Protein AF-A0A952PDE5-F1 (afdb_monomer_lite)

Sequence (184 aa):
MASTTRISMKVLARYGWRLFLVLVASIAAVWLVSELGLRMQGETAVRAPQEVELLIPEGTAAQVAAGESPPTIPFELSFVEGDTLVVVNQDTQSHTLGPLYVPAKGSASMRLDTADHFALACSFNASKFLGLNVRQATTLRTRLLGISFAAPPTAMLLFVYSLIVFPVKQPKNSAPNGLTETGG

Structure (mmCIF, N/CA/C/O backbone):
data_AF-A0A952PDE5-F1
#
_entry.id   AF-A0A952PDE5-F1
#
loop_
_atom_site.group_PDB
_atom_site.id
_atom_site.type_symbol
_atom_site.label_atom_id
_atom_site.label_alt_id
_atom_site.label_comp_id
_atom_site.label_asym_id
_atom_site.label_entity_id
_atom_site.label_seq_id
_atom_site.pdbx_PDB_ins_code
_atom_site.Cartn_x
_atom_site.Cartn_y
_atom_site.Cartn_z
_atom_site.occupancy
_atom_site.B_iso_or_equiv
_atom_site.auth_seq_id
_atom_site.auth_comp_id
_atom_site.auth_asym_id
_atom_site.auth_atom_id
_atom_site.pdbx_PDB_model_num
ATOM 1 N N . MET A 1 1 ? 10.219 25.243 -56.438 1.00 40.25 1 MET A N 1
ATOM 2 C CA . MET A 1 1 ? 11.426 24.517 -55.983 1.00 40.25 1 MET A CA 1
ATOM 3 C C . MET A 1 1 ? 11.044 23.620 -54.813 1.00 40.25 1 MET A C 1
ATOM 5 O O . MET A 1 1 ? 11.030 24.080 -53.683 1.00 40.25 1 MET A O 1
ATOM 9 N N . ALA A 1 2 ? 10.664 22.369 -55.076 1.00 42.94 2 ALA A N 1
ATOM 10 C CA . ALA A 1 2 ? 10.407 21.369 -54.040 1.00 42.94 2 ALA A CA 1
ATOM 11 C C . ALA A 1 2 ? 11.411 20.231 -54.251 1.00 42.94 2 ALA A C 1
ATOM 13 O O . ALA A 1 2 ? 11.166 19.305 -55.017 1.00 42.94 2 ALA A O 1
ATOM 14 N N . SER A 1 3 ? 12.594 20.366 -53.648 1.00 45.22 3 SER A N 1
ATOM 15 C CA . SER A 1 3 ? 13.600 19.304 -53.637 1.00 45.22 3 SER A CA 1
ATOM 16 C C . SER A 1 3 ? 13.155 18.254 -52.625 1.00 45.22 3 SER A C 1
ATOM 18 O O . SER A 1 3 ? 13.355 18.401 -51.421 1.00 45.22 3 SER A O 1
ATOM 20 N N . THR A 1 4 ? 12.454 17.226 -53.097 1.00 51.78 4 THR A N 1
ATOM 21 C CA . THR A 1 4 ? 12.084 16.077 -52.272 1.00 51.78 4 THR A CA 1
ATOM 22 C C . THR A 1 4 ? 13.336 15.227 -52.077 1.00 51.78 4 THR A C 1
ATOM 24 O O . THR A 1 4 ? 13.701 14.419 -52.931 1.00 51.78 4 THR A O 1
ATOM 27 N N . THR A 1 5 ? 14.040 15.442 -50.967 1.00 56.88 5 THR A N 1
ATOM 28 C CA . THR A 1 5 ? 15.202 14.649 -50.557 1.00 56.88 5 THR A CA 1
ATOM 29 C C . THR A 1 5 ? 14.793 13.177 -50.453 1.00 56.88 5 THR A C 1
ATOM 31 O O . THR A 1 5 ? 14.186 12.765 -49.465 1.00 56.88 5 THR A O 1
ATOM 34 N N . ARG A 1 6 ? 15.092 12.357 -51.472 1.00 59.41 6 ARG A N 1
ATOM 35 C CA . ARG A 1 6 ? 14.913 10.899 -51.397 1.00 59.41 6 ARG A CA 1
ATOM 36 C C . ARG A 1 6 ? 15.951 10.339 -50.432 1.00 59.41 6 ARG A C 1
ATOM 38 O O . ARG A 1 6 ? 17.058 9.979 -50.825 1.00 59.41 6 ARG A O 1
ATOM 45 N N . ILE A 1 7 ? 15.602 10.287 -49.152 1.00 64.44 7 ILE A N 1
ATOM 46 C CA . ILE A 1 7 ? 16.387 9.569 -48.151 1.00 64.44 7 ILE A CA 1
ATOM 47 C C . ILE A 1 7 ? 16.441 8.107 -48.601 1.00 64.44 7 ILE A C 1
ATOM 49 O O . ILE A 1 7 ? 15.409 7.464 -48.792 1.00 64.44 7 ILE A O 1
ATOM 53 N N . SER A 1 8 ? 17.650 7.585 -48.817 1.00 70.25 8 SER A N 1
ATOM 54 C CA . SER A 1 8 ? 17.840 6.188 -49.206 1.00 70.25 8 SER A CA 1
ATOM 55 C C . SER A 1 8 ? 17.173 5.273 -48.177 1.00 70.25 8 SER A C 1
ATOM 57 O O . SER A 1 8 ? 17.400 5.415 -46.975 1.00 70.25 8 SER A O 1
ATOM 59 N N . MET A 1 9 ? 16.388 4.299 -48.636 1.00 72.56 9 MET A N 1
ATOM 60 C CA . MET A 1 9 ? 15.663 3.354 -47.775 1.00 72.56 9 MET A CA 1
ATOM 61 C C . MET A 1 9 ? 16.604 2.614 -46.800 1.00 72.56 9 MET A C 1
ATOM 63 O O . MET A 1 9 ? 16.234 2.310 -45.671 1.00 72.56 9 MET A O 1
ATOM 67 N N . LYS A 1 10 ? 17.877 2.432 -47.191 1.00 74.12 10 LYS A N 1
ATOM 68 C CA . LYS A 1 10 ? 18.958 1.887 -46.347 1.00 74.12 10 LYS A CA 1
ATOM 69 C C . LYS A 1 10 ? 19.374 2.824 -45.209 1.00 74.12 10 LYS A C 1
ATOM 71 O O . LYS A 1 10 ? 19.754 2.360 -44.140 1.00 74.12 10 LYS A O 1
ATOM 76 N N . VAL A 1 11 ? 19.332 4.135 -45.435 1.00 75.75 11 VAL A N 1
ATOM 77 C CA . VAL A 1 11 ? 19.610 5.149 -44.409 1.00 75.75 11 VAL A CA 1
ATOM 78 C C . VAL A 1 11 ? 18.450 5.196 -43.419 1.00 75.75 11 VAL A C 1
ATOM 80 O O . VAL A 1 11 ? 18.694 5.109 -42.219 1.00 75.75 11 VAL A O 1
ATOM 83 N N . LEU A 1 12 ? 17.203 5.212 -43.903 1.00 80.44 12 LEU A N 1
ATOM 84 C CA . LEU A 1 12 ? 16.012 5.160 -43.047 1.00 80.44 12 LEU A CA 1
ATOM 85 C C . LEU A 1 12 ? 15.992 3.894 -42.170 1.00 80.44 12 LEU A C 1
ATOM 87 O O . LEU A 1 12 ? 15.757 3.985 -40.968 1.00 80.44 12 LEU A O 1
ATOM 91 N N . ALA A 1 13 ? 16.350 2.736 -42.736 1.00 81.69 13 ALA A N 1
ATOM 92 C CA . ALA A 1 13 ? 16.474 1.483 -41.991 1.00 81.69 13 ALA A CA 1
ATOM 93 C C . ALA A 1 13 ? 17.542 1.544 -40.880 1.00 81.69 13 ALA A C 1
ATOM 95 O O . ALA A 1 13 ? 17.321 1.018 -39.792 1.00 81.69 13 ALA A O 1
ATOM 96 N N . ARG A 1 14 ? 18.676 2.229 -41.103 1.00 83.56 14 ARG A N 1
ATOM 97 C CA . ARG A 1 14 ? 19.713 2.428 -40.068 1.00 83.56 14 ARG A CA 1
ATOM 98 C C . ARG A 1 14 ? 19.229 3.314 -38.921 1.00 83.56 14 ARG A C 1
ATOM 100 O O . ARG A 1 14 ? 19.539 3.023 -37.768 1.00 83.56 14 ARG A O 1
ATOM 107 N N . TYR A 1 15 ? 18.473 4.372 -39.220 1.00 85.12 15 TYR A N 1
ATOM 108 C CA . TYR A 1 15 ? 17.857 5.212 -38.188 1.00 85.12 15 TYR A CA 1
ATOM 109 C C . TYR A 1 15 ? 16.793 4.444 -37.397 1.00 85.12 15 TYR A C 1
ATOM 111 O O . TYR A 1 15 ? 16.819 4.486 -36.171 1.00 85.12 15 TYR A O 1
ATOM 119 N N . GLY A 1 16 ? 15.919 3.697 -38.078 1.00 85.75 16 GLY A N 1
ATOM 120 C CA . GLY A 1 16 ? 14.888 2.876 -37.437 1.00 85.75 16 GLY A CA 1
ATOM 121 C C . GLY A 1 16 ? 15.474 1.786 -36.537 1.00 85.75 16 GLY A C 1
ATOM 122 O O . GLY A 1 16 ? 15.069 1.658 -35.385 1.00 85.75 16 GLY A O 1
ATOM 123 N N . TRP A 1 17 ? 16.493 1.065 -37.015 1.00 87.94 17 TRP A N 1
ATOM 124 C CA . TRP A 1 17 ? 17.193 0.051 -36.220 1.00 87.94 17 TRP A CA 1
ATOM 125 C C . TRP A 1 17 ? 17.830 0.642 -34.961 1.00 87.94 17 TRP A C 1
ATOM 127 O O . TRP A 1 17 ? 17.731 0.084 -33.872 1.00 87.94 17 TRP A O 1
ATOM 137 N N . ARG A 1 18 ? 18.454 1.814 -35.088 1.00 85.31 18 ARG A N 1
ATOM 138 C CA . ARG A 1 18 ? 19.068 2.500 -33.953 1.00 85.31 18 ARG A CA 1
ATOM 139 C C . ARG A 1 18 ? 18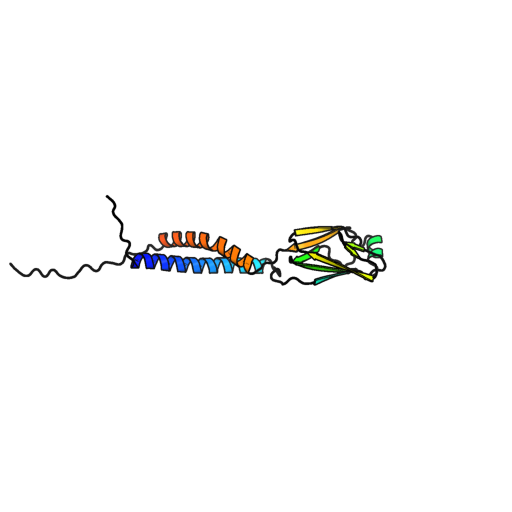.037 3.003 -32.949 1.00 85.31 18 ARG A C 1
ATOM 141 O O . ARG A 1 18 ? 18.255 2.856 -31.752 1.00 85.31 18 ARG A O 1
ATOM 148 N N . LEU A 1 19 ? 16.933 3.579 -33.424 1.00 88.00 19 LEU A N 1
ATOM 149 C CA . LEU A 1 19 ? 15.830 4.007 -32.566 1.00 88.00 19 LEU A CA 1
ATOM 150 C C . LEU A 1 19 ? 15.266 2.820 -31.782 1.00 88.00 19 LEU A C 1
ATOM 152 O O . LEU A 1 19 ? 15.063 2.931 -30.578 1.00 88.00 19 LEU A O 1
ATOM 156 N N . PHE A 1 20 ? 15.088 1.676 -32.443 1.00 89.25 20 PHE A N 1
ATOM 157 C CA . PHE A 1 20 ? 14.641 0.447 -31.799 1.00 89.25 20 PHE A CA 1
ATOM 158 C C . PHE A 1 20 ? 15.611 -0.018 -30.703 1.00 89.25 20 PHE A C 1
ATOM 160 O O . PHE A 1 20 ? 15.181 -0.267 -29.581 1.00 89.25 20 PHE A O 1
ATOM 167 N N . LEU A 1 21 ? 16.919 -0.066 -30.983 1.00 90.12 21 LEU A N 1
ATOM 168 C CA . LEU A 1 21 ? 17.921 -0.433 -29.974 1.00 90.12 21 LEU A CA 1
ATOM 169 C C . LEU A 1 21 ? 17.908 0.513 -28.768 1.00 90.12 21 LEU A C 1
ATOM 171 O O . LEU A 1 21 ? 17.985 0.057 -27.630 1.00 90.12 21 LEU A O 1
ATOM 175 N N . VAL A 1 22 ? 17.787 1.821 -29.007 1.00 89.94 22 VAL A N 1
ATOM 176 C CA . VAL A 1 22 ? 17.717 2.824 -27.936 1.00 89.94 22 VAL A CA 1
ATOM 177 C C . VAL A 1 22 ? 16.436 2.676 -27.115 1.00 89.94 22 VAL A C 1
ATOM 179 O O . VAL A 1 22 ? 16.493 2.785 -25.895 1.00 89.94 22 VAL A O 1
ATOM 182 N N . LEU A 1 23 ? 15.303 2.388 -27.756 1.00 89.44 23 LEU A N 1
ATOM 183 C CA . LEU A 1 23 ? 14.032 2.144 -27.077 1.00 89.44 23 LEU A CA 1
ATOM 184 C C . LEU A 1 23 ? 14.087 0.885 -26.201 1.00 89.44 23 LEU A C 1
ATOM 186 O O . LEU A 1 23 ? 13.634 0.901 -25.062 1.00 89.44 23 LEU A O 1
ATOM 190 N N . VAL A 1 24 ? 14.671 -0.207 -26.696 1.00 91.00 24 VAL A N 1
ATOM 191 C CA . VAL A 1 24 ? 14.843 -1.430 -25.897 1.00 91.00 24 VAL A CA 1
ATOM 192 C C . VAL A 1 24 ? 15.779 -1.170 -24.714 1.00 91.00 24 VAL A C 1
ATOM 194 O O . VAL A 1 24 ? 15.474 -1.564 -23.588 1.00 91.00 24 VAL A O 1
ATOM 197 N N . ALA A 1 25 ? 16.886 -0.458 -24.942 1.00 90.94 25 ALA A N 1
ATOM 198 C CA . ALA A 1 25 ? 17.818 -0.088 -23.884 1.00 90.94 25 ALA A CA 1
ATOM 199 C C . ALA A 1 25 ? 17.173 0.829 -22.831 1.00 90.94 25 ALA A C 1
ATOM 201 O O . ALA A 1 25 ? 17.419 0.649 -21.640 1.00 90.94 25 ALA A O 1
ATOM 202 N N . SER A 1 26 ? 16.321 1.779 -23.238 1.00 88.00 26 SER A N 1
ATOM 203 C CA . SER A 1 26 ? 15.622 2.662 -22.301 1.00 88.00 26 SER A CA 1
ATOM 204 C C . SER A 1 26 ? 14.578 1.911 -21.480 1.00 88.00 26 SER A C 1
ATOM 206 O O . SER A 1 26 ? 14.516 2.118 -20.273 1.00 88.00 26 SER A O 1
ATOM 208 N N . ILE A 1 27 ? 13.810 0.998 -22.085 1.00 89.56 27 ILE A N 1
ATOM 209 C CA . ILE A 1 27 ? 12.867 0.135 -21.358 1.00 89.56 27 ILE A CA 1
ATOM 210 C C . ILE A 1 27 ? 13.616 -0.694 -20.311 1.00 89.56 27 ILE A C 1
ATOM 212 O O . ILE A 1 27 ? 13.207 -0.724 -19.152 1.00 89.56 27 ILE A O 1
ATOM 216 N N . ALA A 1 28 ? 14.733 -1.321 -20.693 1.00 90.69 28 ALA A N 1
ATOM 217 C CA . ALA A 1 28 ? 15.550 -2.110 -19.775 1.00 90.69 28 ALA A CA 1
ATOM 218 C C . ALA A 1 28 ? 16.116 -1.257 -18.627 1.00 90.69 28 ALA A C 1
ATOM 220 O O . ALA A 1 28 ? 16.066 -1.674 -17.472 1.00 90.69 28 ALA A O 1
ATOM 221 N N . ALA A 1 29 ? 16.603 -0.049 -18.925 1.00 88.81 29 ALA A N 1
ATOM 222 C CA . ALA A 1 29 ? 17.116 0.874 -17.917 1.00 88.81 29 ALA A CA 1
ATOM 223 C C . ALA A 1 29 ? 16.020 1.338 -16.944 1.00 88.81 29 ALA A C 1
ATOM 225 O O . ALA A 1 29 ? 16.223 1.296 -15.734 1.00 88.81 29 ALA A O 1
ATOM 226 N N . VAL A 1 30 ? 14.848 1.731 -17.453 1.00 87.88 30 VAL A N 1
ATOM 227 C CA . VAL A 1 30 ? 13.699 2.142 -16.629 1.00 87.88 30 VAL A CA 1
ATOM 228 C C . VAL A 1 30 ? 13.230 0.990 -15.742 1.00 87.88 30 VAL A C 1
ATOM 230 O O . VAL A 1 30 ? 13.001 1.190 -14.551 1.00 87.88 30 VAL A O 1
ATOM 233 N N . TRP A 1 31 ? 13.132 -0.221 -16.293 1.00 88.06 31 TRP A N 1
ATOM 234 C CA . TRP A 1 31 ? 12.770 -1.410 -15.526 1.00 88.06 31 TRP A CA 1
ATOM 235 C C . TRP A 1 31 ? 13.782 -1.695 -14.410 1.00 88.06 31 TRP A C 1
ATOM 237 O O . TRP A 1 31 ? 13.387 -1.902 -13.265 1.00 88.06 31 TRP A O 1
ATOM 247 N N . LEU A 1 32 ? 15.081 -1.626 -14.713 1.00 89.81 32 LEU A N 1
ATOM 248 C CA . LEU A 1 32 ? 16.147 -1.868 -13.743 1.00 89.81 32 LEU A CA 1
ATOM 249 C C . LEU A 1 32 ? 16.151 -0.832 -12.610 1.00 89.81 32 LEU A C 1
ATOM 251 O O . LEU A 1 32 ? 16.273 -1.203 -11.446 1.00 89.81 32 LEU A O 1
ATOM 255 N N . VAL A 1 33 ? 15.977 0.453 -12.931 1.00 86.75 33 VAL A N 1
ATOM 256 C CA . VAL A 1 33 ? 15.876 1.524 -11.926 1.00 86.75 33 VAL A CA 1
ATOM 257 C C . VAL A 1 33 ? 14.625 1.348 -11.063 1.00 86.75 33 VAL A C 1
ATOM 259 O O . VAL A 1 33 ? 14.700 1.500 -9.847 1.00 86.75 33 VAL A O 1
ATOM 262 N N . SER A 1 34 ? 13.491 0.987 -11.668 1.00 82.62 34 SER A N 1
ATOM 263 C CA . SER A 1 34 ? 12.243 0.749 -10.938 1.00 82.62 34 SER A CA 1
ATOM 264 C C . SER A 1 34 ? 12.358 -0.438 -9.978 1.00 82.62 34 SER A C 1
ATOM 266 O O . SER A 1 34 ? 11.951 -0.327 -8.824 1.00 82.62 34 SER A O 1
ATOM 268 N N . GLU A 1 35 ? 12.947 -1.548 -10.422 1.00 83.38 35 GLU A N 1
ATOM 269 C CA . GLU A 1 35 ? 13.159 -2.738 -9.593 1.00 83.38 35 GLU A CA 1
ATOM 270 C C . GLU A 1 35 ? 14.166 -2.467 -8.464 1.00 83.38 35 GLU A C 1
ATOM 272 O O . GLU A 1 35 ? 13.981 -2.923 -7.336 1.00 83.38 35 GLU A O 1
ATOM 277 N N . LEU A 1 36 ? 15.207 -1.671 -8.733 1.00 85.44 36 LEU A N 1
ATOM 278 C CA . LEU A 1 36 ? 16.152 -1.238 -7.707 1.00 85.44 36 LEU A CA 1
ATOM 279 C C . LEU A 1 36 ? 15.475 -0.351 -6.655 1.00 85.44 36 LEU A C 1
ATOM 281 O O . LEU A 1 36 ? 15.696 -0.558 -5.465 1.00 85.44 36 LEU A O 1
ATOM 285 N N . GLY A 1 37 ? 14.625 0.590 -7.077 1.00 80.44 37 GLY A N 1
ATOM 286 C CA . GLY A 1 37 ? 13.842 1.433 -6.170 1.00 80.44 37 GLY A CA 1
ATOM 287 C C . GLY A 1 37 ? 12.970 0.608 -5.222 1.00 80.44 37 GLY A C 1
ATOM 288 O O . GLY A 1 37 ? 13.077 0.761 -4.008 1.00 80.44 37 GLY A O 1
ATOM 289 N N . LEU A 1 38 ? 12.215 -0.350 -5.769 1.00 76.19 38 LEU A N 1
ATOM 290 C CA . LEU A 1 38 ? 11.355 -1.258 -4.999 1.00 76.19 38 LEU A CA 1
ATOM 291 C C . LEU A 1 38 ? 12.139 -2.088 -3.973 1.00 76.19 38 LEU A C 1
ATOM 293 O O . LEU A 1 38 ? 11.712 -2.245 -2.829 1.00 76.19 38 LEU A O 1
ATOM 297 N N . ARG A 1 39 ? 13.314 -2.601 -4.360 1.00 78.81 39 ARG A N 1
ATOM 298 C CA . ARG A 1 39 ? 14.188 -3.352 -3.445 1.00 78.81 39 ARG A CA 1
ATOM 299 C C . ARG A 1 39 ? 14.739 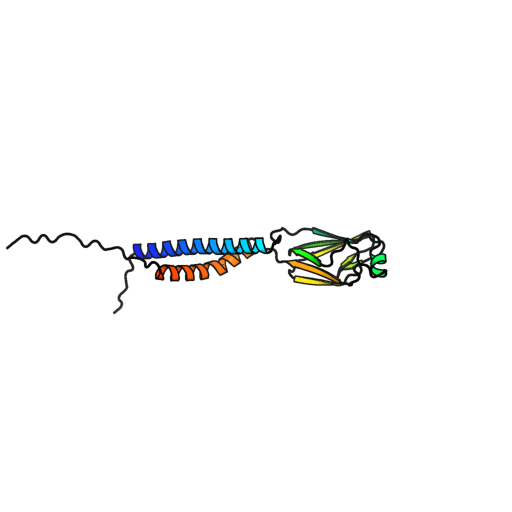-2.475 -2.326 1.00 78.81 39 ARG A C 1
ATOM 301 O O . ARG A 1 39 ? 14.803 -2.927 -1.188 1.00 78.81 39 ARG A O 1
ATOM 308 N N . MET A 1 40 ? 15.113 -1.234 -2.634 1.00 79.06 40 MET A N 1
ATOM 309 C CA . MET A 1 40 ? 15.625 -0.278 -1.647 1.00 79.06 40 MET A CA 1
ATOM 310 C C . MET A 1 40 ? 14.540 0.193 -0.674 1.00 79.06 40 MET A C 1
ATOM 312 O O . MET A 1 40 ? 14.836 0.433 0.492 1.00 79.06 40 MET A O 1
ATOM 316 N N . GLN A 1 41 ? 13.288 0.286 -1.124 1.00 68.50 41 GLN A N 1
ATOM 317 C CA . GLN A 1 41 ? 12.141 0.628 -0.278 1.00 68.50 41 GLN A CA 1
ATOM 318 C C . GLN A 1 41 ? 11.673 -0.542 0.605 1.00 68.50 41 GLN A C 1
ATOM 320 O O . GLN A 1 41 ? 10.777 -0.364 1.430 1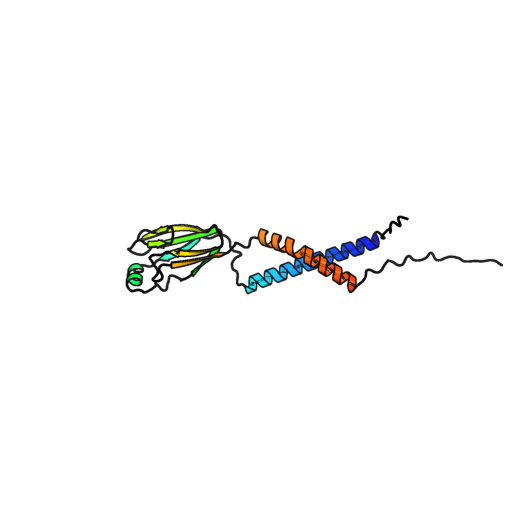.00 68.50 41 GLN A O 1
ATOM 325 N N . GLY A 1 42 ? 12.286 -1.728 0.469 1.00 60.28 42 GLY A N 1
ATOM 326 C CA . GLY A 1 42 ? 11.931 -2.920 1.244 1.00 60.28 42 GLY A CA 1
ATOM 327 C C . GLY A 1 42 ? 10.485 -3.363 1.015 1.00 60.28 42 GLY A C 1
ATOM 328 O O . GLY A 1 42 ? 9.895 -4.026 1.866 1.00 60.28 42 GLY A O 1
ATOM 329 N N . GLU A 1 43 ? 9.885 -2.949 -0.102 1.00 57.69 43 GLU A N 1
ATOM 330 C CA . GLU A 1 43 ? 8.446 -3.010 -0.288 1.00 57.69 43 GLU A CA 1
ATOM 331 C C . GLU A 1 43 ? 7.978 -4.419 -0.639 1.00 57.69 43 GLU A C 1
ATOM 333 O O . GLU A 1 43 ? 8.025 -4.879 -1.778 1.00 57.69 43 GLU A O 1
ATOM 338 N N . THR A 1 44 ? 7.394 -5.066 0.365 1.00 53.66 44 THR A N 1
ATOM 339 C CA . THR A 1 44 ? 6.493 -6.220 0.262 1.00 53.66 44 THR A CA 1
ATOM 340 C C . THR A 1 44 ? 5.135 -5.857 -0.370 1.00 53.66 44 THR A C 1
ATOM 342 O O . THR A 1 44 ? 4.168 -6.595 -0.217 1.00 53.66 44 THR A O 1
ATOM 345 N N . ALA A 1 45 ? 5.041 -4.751 -1.123 1.00 56.25 45 ALA A N 1
ATOM 346 C CA . ALA A 1 45 ? 3.829 -4.280 -1.808 1.00 56.25 45 ALA A CA 1
ATOM 347 C C . ALA A 1 45 ? 3.462 -5.109 -3.059 1.00 56.25 45 ALA A C 1
ATOM 349 O O . ALA A 1 45 ? 2.516 -4.781 -3.780 1.00 56.25 45 ALA A O 1
ATOM 350 N N . VAL A 1 46 ? 4.219 -6.177 -3.335 1.00 59.84 46 VAL A N 1
ATOM 351 C CA . VAL A 1 46 ? 3.927 -7.196 -4.355 1.00 59.84 46 VAL A CA 1
ATOM 352 C C . VAL A 1 46 ? 3.304 -8.406 -3.668 1.00 59.84 46 VAL A C 1
ATOM 354 O O . VAL A 1 46 ? 3.845 -9.509 -3.667 1.00 59.84 46 VAL A O 1
ATOM 357 N N . ARG A 1 47 ? 2.179 -8.184 -3.003 1.00 70.81 47 ARG A N 1
ATOM 358 C CA . ARG A 1 47 ? 1.458 -9.226 -2.279 1.00 70.81 47 ARG A CA 1
ATOM 359 C C . ARG A 1 47 ? -0.009 -9.139 -2.656 1.00 70.81 47 ARG A C 1
ATOM 361 O O . ARG A 1 47 ? -0.547 -8.049 -2.829 1.00 70.81 47 ARG A O 1
ATOM 368 N N . ALA A 1 48 ? -0.627 -10.302 -2.828 1.00 71.62 48 ALA A N 1
ATOM 369 C CA . ALA A 1 48 ? -2.066 -10.379 -3.005 1.00 71.62 48 ALA A CA 1
ATOM 370 C C . ALA A 1 48 ? -2.770 -9.941 -1.707 1.00 71.62 48 ALA A C 1
ATOM 372 O O . ALA A 1 48 ? -2.215 -10.177 -0.627 1.00 71.62 48 ALA A O 1
ATOM 373 N N . PRO A 1 49 ? -3.972 -9.349 -1.809 1.00 80.50 49 PRO A N 1
ATOM 374 C CA . PRO A 1 49 ? -4.799 -9.054 -0.650 1.00 80.50 49 PRO A CA 1
ATOM 375 C C . PRO A 1 49 ? -4.929 -10.264 0.275 1.00 80.50 49 PRO A C 1
ATOM 377 O O . PRO A 1 49 ? -5.191 -11.373 -0.196 1.00 80.50 49 PRO A O 1
ATOM 380 N N . GLN A 1 50 ? -4.738 -10.062 1.573 1.00 87.19 50 GLN A N 1
ATOM 381 C CA . GLN A 1 50 ? -4.912 -11.105 2.580 1.00 87.19 50 GLN A CA 1
ATOM 382 C C . GLN A 1 50 ? -5.636 -10.588 3.818 1.00 87.19 50 GLN A C 1
ATOM 384 O O . GLN A 1 50 ? -5.822 -9.386 4.021 1.00 87.19 50 GLN A O 1
ATOM 389 N N . GLU A 1 51 ? -6.036 -11.535 4.654 1.00 90.81 51 GLU A N 1
ATOM 390 C CA . GLU A 1 51 ? -6.612 -11.253 5.957 1.00 90.81 51 GLU A CA 1
ATOM 391 C C . GLU A 1 51 ? -5.480 -11.057 6.966 1.00 90.81 51 GLU A C 1
ATOM 393 O O . GLU A 1 51 ? -4.580 -11.890 7.086 1.00 90.81 51 GLU A O 1
ATOM 398 N N . VAL A 1 52 ? -5.496 -9.919 7.654 1.00 90.19 52 VAL A N 1
ATOM 399 C CA . VAL A 1 52 ? -4.525 -9.577 8.692 1.00 90.19 52 VAL A CA 1
ATOM 400 C C . VAL A 1 52 ? -5.270 -9.507 10.013 1.00 90.19 52 VAL A C 1
ATOM 402 O O . VAL A 1 52 ? -6.168 -8.679 10.190 1.00 90.19 52 VAL A O 1
ATOM 405 N N . GLU A 1 53 ? -4.892 -10.382 10.938 1.00 91.94 53 GLU A N 1
ATOM 406 C CA . GLU A 1 53 ? -5.529 -10.484 12.245 1.00 91.94 53 GLU A CA 1
ATOM 407 C C . GLU A 1 53 ? -4.861 -9.558 13.271 1.00 91.94 53 GLU A C 1
ATOM 409 O O . GLU A 1 53 ? -3.646 -9.590 13.473 1.00 91.94 53 GLU A O 1
ATOM 414 N N . LEU A 1 54 ? -5.674 -8.748 13.951 1.00 91.88 54 LEU A N 1
ATOM 415 C CA . LEU A 1 54 ? -5.294 -7.957 15.114 1.00 91.88 54 LEU A CA 1
ATOM 416 C C . LEU A 1 54 ? -5.911 -8.582 16.364 1.00 91.88 54 LEU A C 1
ATOM 418 O O . LEU A 1 54 ? -7.126 -8.529 16.566 1.00 91.88 54 LEU A O 1
ATOM 422 N N . LEU A 1 55 ? -5.059 -9.136 17.220 1.00 92.75 55 LEU A N 1
ATOM 423 C CA . LEU A 1 55 ? -5.470 -9.746 18.476 1.00 92.75 55 LEU A CA 1
ATOM 424 C C . LEU A 1 55 ? -5.474 -8.712 19.608 1.00 92.75 55 LEU A C 1
ATOM 426 O O . LEU A 1 55 ? -4.435 -8.131 19.921 1.00 92.75 55 LEU A O 1
ATOM 430 N N . ILE A 1 56 ? -6.620 -8.528 20.262 1.00 92.25 56 ILE A N 1
ATOM 431 C CA . ILE A 1 56 ? -6.724 -7.787 21.524 1.00 92.25 56 ILE A CA 1
ATOM 432 C C . ILE A 1 56 ? -6.674 -8.818 22.660 1.00 92.25 56 ILE A C 1
ATOM 434 O O . ILE A 1 56 ? -7.628 -9.589 22.800 1.00 92.25 56 ILE A O 1
ATOM 438 N N . PRO A 1 57 ? -5.581 -8.886 23.442 1.00 91.62 57 PRO A N 1
ATOM 439 C CA . PRO A 1 57 ? -5.426 -9.893 24.486 1.00 91.62 57 PRO A CA 1
ATOM 440 C C . PRO A 1 57 ? -6.345 -9.634 25.687 1.00 91.62 57 PRO A C 1
ATOM 442 O O . PRO A 1 57 ? -6.831 -8.521 25.909 1.00 91.62 57 PRO A O 1
ATOM 445 N N . GLU A 1 58 ? -6.542 -10.669 26.503 1.00 91.44 58 GLU A N 1
ATOM 446 C CA . GLU A 1 58 ? -7.226 -10.542 27.792 1.00 91.44 58 GLU A CA 1
ATOM 447 C C . GLU A 1 58 ? -6.552 -9.507 28.703 1.00 91.44 58 GLU A C 1
ATOM 449 O O . GLU A 1 58 ? -5.325 -9.430 28.783 1.00 91.44 58 GLU A O 1
ATOM 454 N N . GLY A 1 59 ? -7.359 -8.716 29.417 1.00 88.94 59 GLY A N 1
ATOM 455 C CA . GLY A 1 59 ? -6.856 -7.719 30.363 1.00 88.94 59 GLY A CA 1
ATOM 456 C C . GLY A 1 59 ? -6.401 -6.409 29.718 1.00 88.94 59 GLY A C 1
ATOM 457 O O . GLY A 1 59 ? -5.908 -5.529 30.426 1.00 88.94 59 GLY A O 1
ATOM 458 N N . THR A 1 60 ? -6.610 -6.236 28.409 1.00 90.12 60 THR A N 1
ATOM 459 C CA . THR A 1 60 ? -6.309 -4.984 27.700 1.00 90.12 60 THR A CA 1
ATOM 460 C C . THR A 1 60 ? -7.050 -3.796 28.312 1.00 90.12 60 THR A C 1
ATOM 462 O O . THR A 1 60 ? -6.445 -2.754 28.557 1.00 90.12 60 THR A O 1
ATOM 465 N N . ALA A 1 61 ? -8.332 -3.940 28.643 1.00 87.50 61 ALA A N 1
ATOM 466 C CA . ALA A 1 61 ? -9.109 -2.882 29.276 1.00 87.50 61 ALA A CA 1
ATOM 467 C C . ALA A 1 61 ? -8.536 -2.463 30.640 1.00 87.50 61 ALA A C 1
ATOM 469 O O . ALA A 1 61 ? -8.537 -1.275 30.963 1.00 87.50 61 ALA A O 1
ATOM 470 N N . ALA A 1 62 ? -8.008 -3.413 31.421 1.00 88.44 62 ALA A N 1
ATOM 471 C CA . ALA A 1 62 ? -7.376 -3.121 32.707 1.00 88.44 62 ALA A CA 1
ATOM 472 C C . ALA A 1 62 ? -6.050 -2.364 32.529 1.00 88.44 62 ALA A C 1
ATOM 474 O O . ALA A 1 62 ? -5.813 -1.383 33.231 1.00 88.44 62 ALA A O 1
ATOM 475 N N . GLN A 1 63 ? -5.229 -2.764 31.552 1.00 88.38 63 GLN A N 1
ATOM 476 C CA . GLN A 1 63 ? -3.975 -2.074 31.221 1.00 88.38 63 GLN A CA 1
ATOM 477 C C . GLN A 1 63 ? -4.239 -0.642 30.749 1.00 88.38 63 GLN A C 1
ATOM 479 O O . GLN A 1 63 ? -3.659 0.305 31.273 1.00 88.38 63 GLN A O 1
ATOM 484 N N . VAL A 1 64 ? -5.200 -0.457 29.843 1.00 89.06 64 VAL A N 1
ATOM 485 C CA . VAL A 1 64 ? -5.568 0.872 29.336 1.00 89.06 64 VAL A CA 1
ATOM 486 C C . VAL A 1 64 ? -6.152 1.752 30.441 1.00 89.06 64 VAL A C 1
ATOM 488 O O . VAL A 1 64 ? -5.884 2.953 30.464 1.00 89.06 64 VAL A O 1
ATOM 491 N N . ALA A 1 65 ? -6.917 1.184 31.379 1.00 87.25 65 ALA A N 1
ATOM 492 C CA . ALA A 1 65 ? -7.406 1.911 32.551 1.00 87.25 65 ALA A CA 1
ATOM 493 C C . ALA A 1 65 ? -6.269 2.342 33.496 1.00 87.25 65 ALA A C 1
ATOM 495 O O . ALA A 1 65 ? -6.369 3.397 34.121 1.00 87.25 65 ALA A O 1
ATOM 496 N N . ALA A 1 66 ? -5.180 1.571 33.559 1.00 87.62 66 ALA A N 1
ATOM 497 C CA . ALA A 1 66 ? -3.948 1.940 34.255 1.00 87.62 66 ALA A CA 1
ATOM 498 C C . ALA A 1 66 ? -3.069 2.936 33.465 1.00 87.62 66 ALA A C 1
ATOM 500 O O . ALA A 1 66 ? -2.052 3.395 33.978 1.00 87.62 66 ALA A O 1
ATOM 501 N N . GLY A 1 67 ? -3.457 3.301 32.236 1.00 84.69 67 GLY A N 1
ATOM 502 C CA . GLY A 1 67 ? -2.674 4.162 31.344 1.00 84.69 67 GLY A CA 1
ATOM 503 C C . GLY A 1 67 ? -1.562 3.431 30.584 1.00 84.69 67 GLY A C 1
ATOM 504 O O . GL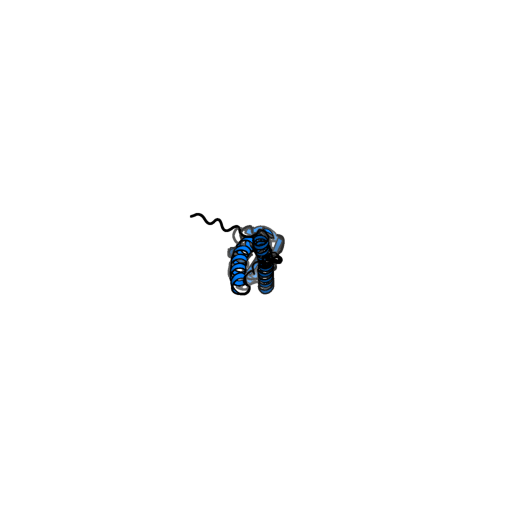Y A 1 67 ? -0.761 4.073 29.907 1.00 84.69 67 GLY A O 1
ATOM 505 N N . GLU A 1 68 ? -1.515 2.103 30.666 1.00 84.81 68 GLU A N 1
ATOM 506 C CA . GLU A 1 68 ? -0.549 1.252 29.976 1.00 84.81 68 GLU A CA 1
ATOM 507 C C . GLU A 1 68 ? -1.105 0.776 28.624 1.00 84.81 68 GLU A C 1
ATOM 509 O O . GLU A 1 68 ? -2.314 0.638 28.431 1.00 84.81 68 GLU A O 1
ATOM 514 N N . SER A 1 69 ? -0.218 0.541 27.654 1.00 79.94 69 SER A N 1
ATOM 515 C CA . SER A 1 69 ? -0.588 -0.032 26.353 1.00 79.94 69 SER A CA 1
ATOM 516 C C . SER A 1 69 ? -0.061 -1.460 26.250 1.00 79.94 69 SER A C 1
ATOM 518 O O . SER A 1 69 ? 1.121 -1.669 26.539 1.00 79.94 69 SER A O 1
ATOM 520 N N . PRO A 1 70 ? -0.883 -2.434 25.816 1.00 78.75 70 PRO A N 1
ATOM 521 C CA . PRO A 1 70 ? -0.421 -3.805 25.671 1.00 78.75 70 PRO A CA 1
ATOM 522 C C . PRO A 1 70 ? 0.749 -3.890 24.681 1.00 78.75 70 PRO A C 1
ATOM 524 O O . PRO A 1 70 ? 0.618 -3.398 23.558 1.00 78.75 70 PRO A O 1
ATOM 527 N N . PRO A 1 71 ? 1.867 -4.555 25.028 1.00 74.56 71 PRO A N 1
ATOM 528 C CA . PRO A 1 71 ? 3.043 -4.636 24.156 1.00 74.56 71 PRO A CA 1
ATOM 529 C C . PRO A 1 71 ? 2.774 -5.412 22.858 1.00 74.56 71 PRO A C 1
ATOM 531 O O . PRO A 1 71 ? 3.504 -5.265 21.883 1.00 74.56 71 PRO A O 1
ATOM 534 N N . THR A 1 72 ? 1.723 -6.234 22.837 1.00 77.44 72 THR A N 1
ATOM 535 C CA . THR A 1 72 ? 1.310 -7.030 21.675 1.00 77.44 72 THR A CA 1
ATOM 536 C C . THR A 1 72 ? 0.627 -6.191 20.591 1.00 77.44 72 THR A C 1
ATOM 538 O O . THR A 1 72 ? 0.572 -6.623 19.442 1.00 77.44 72 THR A O 1
ATOM 541 N N . ILE A 1 73 ? 0.103 -5.005 20.928 1.00 82.38 73 ILE A N 1
ATOM 542 C CA . ILE A 1 73 ? -0.619 -4.147 19.983 1.00 82.38 73 ILE A CA 1
ATOM 543 C C . ILE A 1 73 ? 0.348 -3.080 19.449 1.00 82.38 73 ILE A C 1
ATOM 545 O O . ILE A 1 73 ? 0.747 -2.188 20.199 1.00 82.38 73 ILE A O 1
ATOM 549 N N . PRO A 1 74 ? 0.732 -3.130 18.162 1.00 83.19 74 PRO A N 1
ATOM 550 C CA . PRO A 1 74 ? 1.594 -2.111 17.578 1.00 83.19 74 PRO A CA 1
ATOM 551 C C . PRO A 1 74 ? 0.855 -0.771 17.445 1.00 83.19 74 PRO A C 1
ATOM 553 O O . PRO A 1 74 ? -0.364 -0.727 17.289 1.00 83.19 74 PRO A O 1
ATOM 556 N N . PHE A 1 75 ? 1.602 0.335 17.467 1.00 83.75 75 PHE A N 1
ATOM 557 C CA . PHE A 1 75 ? 1.046 1.685 17.283 1.00 83.75 75 PHE A CA 1
ATOM 558 C C . PHE A 1 75 ? 0.591 1.962 15.846 1.00 83.75 75 PHE A C 1
ATOM 560 O O . PHE A 1 75 ? -0.329 2.752 15.625 1.00 83.75 75 PHE A O 1
ATOM 567 N N . GLU A 1 76 ? 1.237 1.312 14.880 1.00 87.75 76 GLU A N 1
ATOM 568 C CA . GLU A 1 76 ? 0.943 1.435 13.459 1.00 87.75 76 GLU A CA 1
ATOM 569 C C . GLU A 1 76 ? 0.959 0.048 12.813 1.00 87.75 76 GLU A C 1
ATOM 571 O O . GLU A 1 76 ? 1.873 -0.750 13.033 1.00 87.75 76 GLU A O 1
ATOM 576 N N . LEU A 1 77 ? -0.062 -0.231 12.009 1.00 89.25 77 LEU A N 1
ATOM 577 C CA . LEU A 1 77 ? -0.169 -1.428 11.186 1.00 89.25 77 LEU A CA 1
ATOM 578 C C . LEU A 1 77 ? -0.078 -1.037 9.715 1.00 89.25 77 LEU A C 1
ATOM 580 O O . LEU A 1 77 ? -0.675 -0.050 9.292 1.00 89.25 77 LEU A O 1
ATOM 584 N N . SER A 1 78 ? 0.643 -1.832 8.929 1.00 89.06 78 SER A N 1
ATOM 585 C CA . SER A 1 78 ? 0.758 -1.628 7.484 1.00 89.06 78 SER A CA 1
ATOM 586 C C . SER A 1 78 ? -0.038 -2.681 6.722 1.00 89.06 78 SER A C 1
ATOM 588 O O . SER A 1 78 ? 0.026 -3.868 7.037 1.00 89.06 78 SER A O 1
ATOM 590 N N . PHE A 1 79 ? -0.785 -2.226 5.723 1.00 89.69 79 PHE A N 1
ATOM 591 C CA . PHE A 1 79 ? -1.656 -3.031 4.876 1.00 89.69 79 PHE A CA 1
ATOM 592 C C . PHE A 1 79 ? -1.406 -2.698 3.412 1.00 89.69 79 PHE A C 1
ATOM 594 O O . PHE A 1 79 ? -0.834 -1.659 3.073 1.00 89.69 79 PHE A O 1
ATOM 601 N N . VAL A 1 80 ? -1.875 -3.577 2.539 1.00 88.19 80 VAL A N 1
ATOM 602 C CA . VAL A 1 80 ? -1.976 -3.319 1.105 1.00 88.19 80 VAL A CA 1
ATOM 603 C C . VAL A 1 80 ? -3.444 -3.110 0.750 1.00 88.19 80 VAL A C 1
ATOM 605 O O . VAL A 1 80 ? -4.324 -3.734 1.337 1.00 88.19 80 VAL A O 1
ATOM 608 N N . GLU A 1 81 ? -3.714 -2.224 -0.203 1.00 88.75 81 GLU A N 1
ATOM 609 C CA . GLU A 1 81 ? -5.049 -2.013 -0.763 1.00 88.75 81 GLU A CA 1
ATOM 610 C C . GLU A 1 81 ? -5.708 -3.352 -1.143 1.00 88.75 81 GLU A C 1
ATOM 612 O O . GLU A 1 81 ? -5.144 -4.163 -1.884 1.00 88.75 81 GLU A O 1
ATOM 617 N N . GLY A 1 82 ? -6.905 -3.580 -0.607 1.00 88.25 82 GLY A N 1
ATOM 618 C CA . GLY A 1 82 ? -7.673 -4.816 -0.716 1.00 88.25 82 GLY A CA 1
ATOM 619 C C . GLY A 1 82 ? -7.533 -5.766 0.478 1.00 88.25 82 GLY A C 1
ATOM 620 O O . GLY A 1 82 ? -8.335 -6.696 0.579 1.00 88.25 82 GLY A O 1
ATOM 621 N N . ASP A 1 83 ? -6.565 -5.562 1.379 1.00 91.44 83 ASP A N 1
ATOM 622 C CA . ASP A 1 83 ? -6.438 -6.361 2.604 1.00 91.44 83 ASP A CA 1
ATOM 623 C C . ASP A 1 83 ? -7.704 -6.245 3.474 1.00 91.44 83 ASP A C 1
ATOM 625 O O . ASP A 1 83 ? -8.429 -5.244 3.461 1.00 91.44 83 ASP A O 1
ATOM 629 N N . THR A 1 84 ? -7.967 -7.285 4.265 1.00 94.12 84 THR A N 1
ATOM 630 C CA . THR A 1 84 ? -9.054 -7.288 5.252 1.00 94.12 84 THR A CA 1
ATOM 631 C C . THR A 1 84 ? -8.464 -7.319 6.652 1.00 94.12 84 THR A C 1
ATOM 633 O O . THR A 1 84 ? -7.769 -8.262 7.022 1.00 94.12 84 THR A O 1
ATOM 636 N N . LEU A 1 85 ? -8.750 -6.288 7.441 1.00 94.25 85 LEU A N 1
ATOM 637 C CA . LEU A 1 85 ? -8.413 -6.249 8.856 1.00 94.25 85 LEU A CA 1
ATOM 638 C C . LEU A 1 85 ? -9.457 -7.049 9.633 1.00 94.25 85 LEU A C 1
ATOM 640 O O . LEU A 1 85 ? -10.636 -6.698 9.611 1.00 94.25 85 LEU A O 1
ATOM 644 N N . VAL A 1 86 ? -9.022 -8.089 10.339 1.00 94.81 86 VAL A N 1
ATOM 645 C CA . VAL A 1 86 ? -9.858 -8.888 11.240 1.00 94.81 86 VAL A CA 1
ATOM 646 C C . VAL A 1 86 ? -9.422 -8.601 12.670 1.00 94.81 86 VAL A C 1
ATOM 648 O O . VAL A 1 86 ? -8.314 -8.934 13.070 1.00 94.81 86 VAL A O 1
ATOM 651 N N . VAL A 1 87 ? -10.278 -7.965 13.460 1.00 94.44 87 VAL A N 1
ATOM 652 C CA . VAL A 1 87 ? -10.005 -7.673 14.869 1.00 94.44 87 VAL A CA 1
ATOM 653 C C . VAL A 1 87 ? -10.639 -8.759 15.721 1.00 94.44 87 VAL A C 1
ATOM 655 O O . VAL A 1 87 ? -11.857 -8.934 15.693 1.00 94.44 87 VAL A O 1
ATOM 658 N N . VAL A 1 88 ? -9.825 -9.471 16.493 1.00 94.88 88 VAL A N 1
ATOM 659 C CA . VAL A 1 88 ? -10.263 -10.537 17.397 1.00 94.88 88 VAL A CA 1
ATOM 660 C C . VAL A 1 88 ? -10.106 -10.050 18.831 1.00 94.88 88 VAL A C 1
ATOM 662 O O . VAL A 1 88 ? -8.995 -9.827 19.312 1.00 94.88 88 VAL A O 1
ATOM 665 N N . ASN A 1 89 ? -11.230 -9.878 19.519 1.00 94.88 89 ASN A N 1
ATOM 666 C CA . ASN A 1 89 ? -11.270 -9.433 20.899 1.00 94.88 89 ASN A CA 1
ATOM 667 C C . ASN A 1 89 ? -11.301 -10.629 21.851 1.00 94.88 89 ASN A C 1
ATOM 669 O O . ASN A 1 89 ? -12.334 -11.275 22.020 1.00 94.88 89 ASN A O 1
ATOM 673 N N . GLN A 1 90 ? -10.173 -10.907 22.501 1.00 94.38 90 GLN A N 1
ATOM 674 C CA . GLN A 1 90 ? -10.107 -11.894 23.573 1.00 94.38 90 GLN A CA 1
ATOM 675 C C . GLN A 1 90 ? -10.395 -11.284 24.945 1.00 94.38 90 GLN A C 1
ATOM 677 O O . GLN A 1 90 ? -10.493 -12.040 25.906 1.00 94.38 90 GLN A O 1
ATOM 682 N N . ASP A 1 91 ? -10.581 -9.971 25.072 1.00 92.94 91 ASP A N 1
ATOM 683 C CA . ASP A 1 91 ? -10.896 -9.350 26.352 1.00 92.94 91 ASP A CA 1
ATOM 684 C C . ASP A 1 91 ? -12.345 -9.620 26.803 1.00 92.94 91 ASP A C 1
ATOM 686 O O . ASP A 1 91 ? -13.229 -10.042 26.050 1.00 92.94 91 ASP A O 1
ATOM 690 N N . THR A 1 92 ? -12.565 -9.389 28.091 1.00 93.00 92 THR A N 1
ATOM 691 C CA . THR A 1 92 ? -13.852 -9.469 28.789 1.00 93.00 92 THR A CA 1
ATOM 692 C C . THR A 1 92 ? -14.739 -8.250 28.543 1.00 93.00 92 THR A C 1
ATOM 694 O O . THR A 1 92 ? -15.946 -8.315 28.772 1.00 93.00 92 THR A O 1
ATOM 697 N N . GLN A 1 93 ? -14.162 -7.147 28.060 1.00 93.50 93 GLN A N 1
ATOM 698 C CA . GLN A 1 93 ? -14.876 -5.923 27.713 1.00 93.50 93 GLN A CA 1
ATOM 699 C C . GLN A 1 93 ? -14.974 -5.759 26.198 1.00 93.50 93 GLN A C 1
ATOM 701 O O . GLN A 1 93 ? -14.172 -6.292 25.434 1.00 93.50 93 GLN A O 1
ATOM 706 N N . SER A 1 94 ? -15.994 -5.027 25.755 1.00 93.94 94 SER A N 1
ATOM 707 C CA . SER A 1 94 ? -16.172 -4.733 24.332 1.00 93.94 94 SER A CA 1
ATOM 708 C C . SER A 1 94 ? -15.289 -3.563 23.917 1.00 93.94 94 SER A C 1
ATOM 710 O O . SER A 1 94 ? -15.120 -2.601 24.669 1.00 93.94 94 SER A O 1
ATOM 712 N N . HIS A 1 95 ? -14.766 -3.627 22.699 1.00 94.56 95 HIS A N 1
ATOM 713 C CA . HIS A 1 95 ? -13.818 -2.656 22.178 1.00 94.56 95 HIS A CA 1
ATOM 714 C C . HIS A 1 95 ? -14.278 -2.046 20.855 1.00 94.56 95 HIS A C 1
ATOM 716 O O . HIS A 1 95 ? -15.115 -2.600 20.148 1.00 94.56 95 HIS A O 1
ATOM 722 N N . THR A 1 96 ? -13.733 -0.877 20.524 1.00 94.25 96 THR A N 1
ATOM 723 C CA . THR A 1 96 ? -14.052 -0.149 19.290 1.00 94.25 96 THR A CA 1
ATOM 724 C C . THR A 1 96 ? -12.783 0.175 18.518 1.00 94.25 96 THR A C 1
ATOM 726 O O . THR A 1 96 ? -11.774 0.529 19.133 1.00 94.25 96 THR A O 1
ATOM 729 N N . LEU A 1 97 ? -12.850 0.093 17.188 1.00 93.44 97 LEU A N 1
ATOM 730 C CA . LEU A 1 97 ? -11.809 0.532 16.257 1.00 93.44 97 LEU A CA 1
ATOM 731 C C . LEU A 1 97 ? -12.443 1.288 15.084 1.00 93.44 97 LEU A C 1
ATOM 733 O O . LEU A 1 97 ? -12.963 0.682 14.150 1.00 93.44 97 LEU A O 1
ATOM 737 N N . GLY A 1 98 ? -12.400 2.617 15.128 1.00 91.75 98 GLY A N 1
ATOM 738 C CA . GLY A 1 98 ? -13.069 3.476 14.159 1.00 91.75 98 GLY A CA 1
ATOM 739 C C . GLY A 1 98 ? -14.562 3.125 14.067 1.00 91.75 98 GLY A C 1
ATOM 740 O O . GLY A 1 98 ? -15.260 3.247 15.074 1.00 91.75 98 GLY A O 1
ATOM 741 N N . PRO A 1 99 ? -15.063 2.675 12.901 1.00 91.00 99 PRO A N 1
ATOM 742 C CA . PRO A 1 99 ? -16.455 2.256 12.742 1.00 91.00 99 PRO A CA 1
ATOM 743 C C . PRO A 1 99 ? -16.753 0.849 13.291 1.00 91.00 99 PRO A C 1
ATOM 745 O O . PRO A 1 99 ? -17.918 0.468 13.381 1.00 91.00 99 PRO A O 1
ATOM 748 N N . LEU A 1 100 ? -15.732 0.057 13.633 1.00 93.62 100 LEU A N 1
ATOM 749 C CA . LEU A 1 100 ? -15.913 -1.311 14.107 1.00 93.62 100 LEU A CA 1
ATOM 750 C C . LEU A 1 100 ? -16.226 -1.346 15.601 1.00 93.62 100 LEU A C 1
ATOM 752 O O . LEU A 1 100 ? -15.480 -0.808 16.421 1.00 93.62 100 LEU A O 1
ATOM 756 N N . TYR A 1 101 ? -17.290 -2.065 15.948 1.00 95.06 101 TYR A N 1
ATOM 757 C CA . TYR A 1 101 ? -17.596 -2.480 17.311 1.00 95.06 101 TYR A CA 1
ATOM 758 C C . TYR A 1 101 ? -17.309 -3.976 17.454 1.00 95.06 101 TYR A C 1
ATOM 760 O O . TYR A 1 101 ? -17.876 -4.787 16.723 1.00 95.06 101 TYR A O 1
ATOM 768 N N . VAL A 1 102 ? -16.431 -4.336 18.389 1.00 95.75 102 VAL A N 1
ATOM 769 C CA . VAL A 1 102 ? -15.985 -5.713 18.617 1.00 95.75 102 VAL A CA 1
ATOM 770 C C . VAL A 1 102 ? -16.464 -6.165 19.999 1.00 95.75 102 VAL A C 1
ATOM 772 O O . VAL A 1 102 ? -15.949 -5.677 21.013 1.00 95.75 102 VAL A O 1
ATOM 775 N N . PRO A 1 103 ? -17.453 -7.073 20.081 1.00 95.69 103 PRO A N 1
ATOM 776 C CA . PRO A 1 103 ? -17.963 -7.537 21.365 1.00 95.69 103 PRO A CA 1
ATOM 777 C C . PRO A 1 103 ? -16.889 -8.316 22.136 1.00 95.69 103 PRO A C 1
ATOM 779 O O . PRO A 1 103 ? -15.915 -8.802 21.557 1.00 95.69 103 PRO A O 1
ATOM 782 N N . ALA A 1 104 ? -17.061 -8.430 23.454 1.00 94.62 104 ALA A N 1
ATOM 783 C CA . ALA A 1 104 ? -16.210 -9.275 24.291 1.00 94.62 104 ALA A CA 1
ATOM 784 C C . ALA A 1 104 ? -16.197 -10.719 23.764 1.00 94.62 104 ALA A C 1
ATOM 786 O O . ALA A 1 104 ? -17.251 -11.252 23.409 1.00 94.62 104 ALA A O 1
ATOM 787 N N . LYS A 1 105 ? -15.016 -11.348 23.712 1.00 93.19 105 LYS A N 1
ATOM 788 C CA . LYS A 1 105 ? -14.822 -12.704 23.152 1.00 93.19 105 LYS A CA 1
ATOM 789 C C . LYS A 1 105 ? -15.283 -12.881 21.693 1.00 93.19 105 LYS A C 1
ATOM 791 O O . LYS A 1 105 ? -15.532 -14.009 21.271 1.00 93.19 105 LYS A O 1
ATOM 796 N N . GLY A 1 106 ? -15.418 -11.798 20.929 1.00 93.75 106 GLY A N 1
ATOM 797 C CA . GLY A 1 106 ? -15.885 -11.822 19.541 1.00 93.75 106 GLY A CA 1
ATOM 798 C C . GLY A 1 106 ? -14.867 -11.284 18.542 1.00 93.75 106 GLY A C 1
ATOM 799 O O . GLY A 1 106 ? -13.743 -10.932 18.894 1.00 93.75 106 GLY A O 1
ATOM 800 N N . SER A 1 107 ? -15.272 -11.192 17.277 1.00 95.31 107 SER A N 1
ATOM 801 C CA . SER A 1 107 ? -14.460 -10.604 16.213 1.00 95.31 107 SER A CA 1
ATOM 802 C C . SER A 1 107 ? -15.283 -9.704 15.294 1.00 95.31 107 SER A C 1
ATOM 804 O O . SER A 1 107 ? -16.507 -9.818 15.214 1.00 95.31 107 SER A O 1
ATOM 806 N N . ALA A 1 108 ? -14.603 -8.783 14.616 1.00 94.56 108 ALA A N 1
ATOM 807 C CA . ALA A 1 108 ? -15.175 -7.935 13.576 1.00 94.56 108 ALA A CA 1
ATOM 808 C C . ALA A 1 108 ? -14.151 -7.741 12.455 1.00 94.56 108 ALA A C 1
ATOM 810 O O . ALA A 1 108 ? -12.949 -7.763 12.714 1.00 94.56 108 ALA A O 1
ATOM 811 N N . SER A 1 109 ? -14.606 -7.528 11.223 1.00 94.44 109 SER A N 1
ATOM 812 C CA . SER A 1 109 ? -13.714 -7.329 10.081 1.00 94.44 109 SER A CA 1
ATOM 813 C C . SER A 1 109 ? -14.085 -6.110 9.243 1.00 94.44 109 SER A C 1
ATOM 815 O O . SER A 1 109 ? -15.246 -5.710 9.168 1.00 94.44 109 SER A O 1
ATOM 817 N N . MET A 1 110 ? -13.076 -5.507 8.615 1.00 94.06 110 MET A N 1
ATOM 818 C CA . MET A 1 110 ? -13.222 -4.383 7.694 1.00 94.06 110 MET A CA 1
ATOM 819 C C . MET A 1 110 ? -12.244 -4.519 6.535 1.00 94.06 110 MET A C 1
ATOM 821 O O . MET A 1 110 ? -11.062 -4.795 6.732 1.00 94.06 110 MET A O 1
ATOM 825 N N . ARG A 1 111 ? -12.742 -4.285 5.323 1.00 93.50 111 ARG A N 1
ATOM 826 C CA . ARG A 1 111 ? -11.921 -4.230 4.113 1.00 93.50 111 ARG A CA 1
ATOM 827 C C . ARG A 1 111 ? -11.275 -2.860 3.959 1.00 93.50 111 ARG A C 1
ATOM 829 O O . ARG A 1 111 ? -11.903 -1.841 4.242 1.00 93.50 111 ARG A O 1
ATOM 836 N N . LEU A 1 112 ? -10.027 -2.850 3.505 1.00 92.12 112 LEU A N 1
ATOM 837 C CA . LEU A 1 112 ? -9.227 -1.651 3.283 1.00 92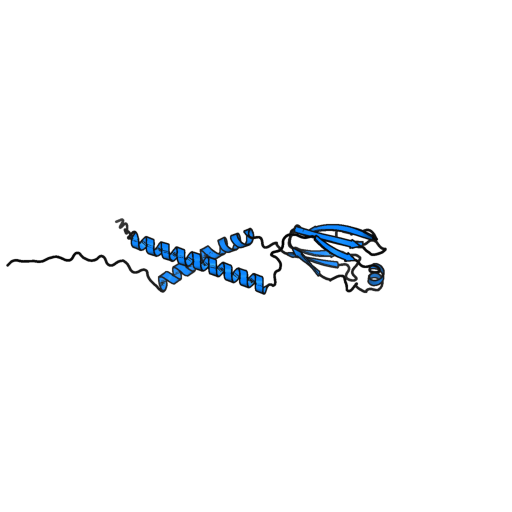.12 112 LEU A CA 1
ATOM 838 C C . LEU A 1 112 ? -9.061 -1.427 1.780 1.00 92.12 112 LEU A C 1
ATOM 840 O O . LEU A 1 112 ? -8.041 -1.777 1.197 1.00 92.12 112 LEU A O 1
ATOM 844 N N . ASP A 1 113 ? -10.082 -0.862 1.139 1.00 89.75 113 ASP A N 1
ATOM 845 C CA . ASP A 1 113 ? -10.112 -0.706 -0.324 1.00 89.75 113 ASP A CA 1
ATOM 846 C C . ASP A 1 113 ? -9.467 0.608 -0.821 1.00 89.75 113 ASP A C 1
ATOM 848 O O . ASP A 1 113 ? -9.347 0.813 -2.025 1.00 89.75 113 ASP A O 1
ATOM 852 N N . THR A 1 114 ? -9.034 1.494 0.083 1.00 88.50 114 THR A N 1
ATOM 853 C CA . THR A 1 114 ? -8.411 2.780 -0.271 1.00 88.50 114 THR A CA 1
ATOM 854 C C . THR A 1 114 ? -7.011 2.875 0.320 1.00 88.50 114 THR A C 1
ATOM 856 O O . THR A 1 114 ? -6.843 2.744 1.533 1.00 88.50 114 THR A O 1
ATOM 859 N N . ALA A 1 115 ? -6.018 3.147 -0.528 1.00 88.62 115 ALA A N 1
ATOM 860 C CA . ALA A 1 115 ? -4.651 3.411 -0.098 1.00 88.62 115 ALA A CA 1
ATOM 861 C C . ALA A 1 115 ? -4.519 4.818 0.512 1.00 88.62 115 ALA A C 1
ATOM 863 O O . ALA A 1 115 ? -4.532 5.811 -0.217 1.00 88.62 115 ALA A O 1
ATOM 864 N N . ASP A 1 116 ? -4.410 4.885 1.839 1.00 89.88 116 ASP A N 1
ATOM 865 C CA . ASP A 1 116 ? -4.226 6.113 2.614 1.00 89.88 116 ASP A CA 1
ATOM 866 C C . ASP A 1 116 ? -3.631 5.816 4.009 1.00 89.88 116 ASP A C 1
ATOM 868 O O . ASP A 1 116 ? -3.530 4.660 4.440 1.00 89.88 116 ASP A O 1
ATOM 872 N N . HIS A 1 117 ? -3.257 6.871 4.732 1.00 91.12 117 HIS A N 1
ATOM 873 C CA . HIS A 1 117 ? -2.849 6.823 6.133 1.00 91.12 117 HIS A CA 1
ATOM 874 C C . HIS A 1 117 ? -4.027 7.192 7.041 1.00 91.12 117 HIS A C 1
ATOM 876 O O . HIS A 1 117 ? -4.391 8.360 7.180 1.00 91.12 117 HIS A O 1
ATOM 882 N N . PHE A 1 118 ? -4.602 6.198 7.713 1.00 92.19 118 PHE A N 1
ATOM 883 C CA . PHE A 1 118 ? -5.707 6.388 8.646 1.00 92.19 118 PHE A CA 1
ATOM 884 C C . PHE A 1 118 ? -5.213 6.435 10.092 1.00 92.19 118 PHE A C 1
ATOM 886 O O . PHE A 1 118 ? -4.381 5.634 10.510 1.00 92.19 118 PHE A O 1
ATOM 893 N N . ALA A 1 119 ? -5.797 7.326 10.890 1.00 93.62 119 ALA A N 1
ATOM 894 C CA . ALA A 1 119 ? -5.685 7.306 12.344 1.00 93.62 119 ALA A CA 1
ATOM 895 C C . ALA A 1 119 ? -7.076 7.041 12.928 1.00 93.62 119 ALA A C 1
ATOM 897 O O . ALA A 1 119 ? -7.904 7.948 13.027 1.00 93.62 119 ALA A O 1
ATOM 898 N N . LEU A 1 120 ? -7.364 5.783 13.265 1.00 93.31 120 LEU A N 1
ATOM 899 C CA . LEU A 1 120 ? -8.680 5.390 13.764 1.00 93.31 120 LEU A CA 1
ATOM 900 C C . LEU A 1 120 ? -8.736 5.493 15.284 1.00 93.31 120 LEU A C 1
ATOM 902 O O . LEU A 1 120 ? -7.835 5.028 15.980 1.00 93.31 120 LEU A O 1
ATOM 906 N N . ALA A 1 121 ? -9.828 6.055 15.800 1.00 94.19 121 ALA A N 1
ATOM 907 C CA . ALA A 1 121 ? -10.087 6.073 17.234 1.00 94.19 121 ALA A CA 1
ATOM 908 C C . ALA A 1 121 ? -10.257 4.639 17.762 1.00 94.19 121 ALA A C 1
ATOM 910 O O . ALA A 1 121 ? -10.978 3.839 17.166 1.00 94.19 121 ALA A O 1
ATOM 911 N N . CYS A 1 122 ? -9.624 4.304 18.883 1.00 91.88 122 CYS A N 1
ATOM 912 C CA . CYS A 1 122 ? -9.710 2.980 19.489 1.00 91.88 122 CYS A CA 1
ATOM 913 C C . CYS A 1 122 ? -9.862 3.044 21.013 1.00 91.88 122 CYS A C 1
ATOM 915 O O . CYS A 1 122 ? -9.437 3.999 21.662 1.00 91.88 122 CYS A O 1
ATOM 917 N N . SER A 1 123 ? -10.482 2.019 21.604 1.00 91.00 123 SER A N 1
ATOM 918 C CA . SER A 1 123 ? -10.663 1.945 23.063 1.00 91.00 123 SER A CA 1
ATOM 919 C C . SER A 1 123 ? -9.610 1.099 23.785 1.00 91.00 123 SER A C 1
ATOM 921 O O . SER A 1 123 ? -9.519 1.175 25.007 1.00 91.00 123 SER A O 1
ATOM 923 N N . PHE A 1 124 ? -8.807 0.337 23.040 1.00 89.25 124 PHE A N 1
ATOM 924 C CA . PHE A 1 124 ? -7.844 -0.657 23.535 1.00 89.25 124 PHE A CA 1
ATOM 925 C C . PHE A 1 124 ? -6.377 -0.185 23.515 1.00 89.25 124 PHE A C 1
ATOM 927 O O . PHE A 1 124 ? -5.467 -0.984 23.712 1.00 89.25 124 PHE A O 1
ATOM 934 N N . ASN A 1 125 ? -6.136 1.107 23.284 1.00 88.69 125 ASN A N 1
ATOM 935 C CA . ASN A 1 125 ? -4.815 1.729 23.381 1.00 88.69 125 ASN A CA 1
ATOM 936 C C . ASN A 1 125 ? -4.888 2.943 24.323 1.00 88.69 125 ASN A C 1
ATOM 938 O O . ASN A 1 125 ? -5.920 3.625 24.374 1.00 88.69 125 ASN A O 1
ATOM 942 N N . ALA A 1 126 ? -3.808 3.233 25.053 1.00 87.56 126 ALA A N 1
ATOM 943 C CA . ALA A 1 126 ? -3.724 4.413 25.911 1.00 87.56 126 ALA A CA 1
ATOM 944 C C . ALA A 1 126 ? -3.810 5.718 25.101 1.00 87.56 126 ALA A C 1
ATOM 946 O O . ALA A 1 126 ? -4.453 6.670 25.539 1.00 87.56 126 ALA A O 1
ATOM 947 N N . SER A 1 127 ? -3.249 5.741 23.884 1.00 86.69 127 SER A N 1
ATOM 948 C CA . SER A 1 127 ? -3.314 6.895 22.973 1.00 86.69 127 SER A CA 1
ATOM 949 C C . SER A 1 127 ? -4.720 7.170 22.428 1.00 86.69 127 SER A C 1
ATOM 951 O O . SER A 1 127 ? -4.948 8.230 21.855 1.00 86.69 127 SER A O 1
ATOM 953 N N . LYS A 1 128 ? -5.653 6.216 22.567 1.00 89.94 128 LYS A N 1
ATOM 954 C CA . LYS A 1 128 ? -6.983 6.209 21.934 1.00 89.94 128 LYS A CA 1
ATOM 955 C C . LYS A 1 128 ? -6.972 6.254 20.404 1.00 89.94 128 LYS A C 1
ATOM 957 O O . LYS A 1 128 ? -8.031 6.423 19.805 1.00 89.94 128 LYS A O 1
ATOM 962 N N . PHE A 1 129 ? -5.823 6.036 19.763 1.00 92.25 129 PHE A N 1
ATOM 963 C CA . PHE A 1 129 ? -5.696 5.991 18.308 1.00 92.25 129 PHE A CA 1
ATOM 964 C C . PHE A 1 129 ? -4.800 4.838 17.857 1.00 92.25 129 PHE A C 1
ATOM 966 O O . PHE A 1 129 ? -3.795 4.532 18.496 1.00 92.25 129 PHE A O 1
ATOM 973 N N . LEU A 1 130 ? -5.162 4.224 16.733 1.00 92.31 130 LEU A N 1
ATOM 974 C CA . LEU A 1 130 ? -4.364 3.219 16.039 1.00 92.31 130 LEU A CA 1
ATOM 975 C C . LEU A 1 130 ? -4.090 3.698 14.611 1.00 92.31 130 LEU A C 1
ATOM 977 O O . LEU A 1 130 ? -5.026 4.039 13.881 1.00 92.31 130 LEU A O 1
ATOM 981 N N . GLY A 1 131 ? -2.815 3.728 14.226 1.00 92.75 131 GLY A N 1
ATOM 982 C CA . GLY A 1 131 ? -2.407 4.052 12.864 1.00 92.75 131 GLY A CA 1
ATOM 983 C C . GLY A 1 131 ? -2.601 2.858 11.932 1.00 92.75 131 GLY A C 1
ATOM 984 O O . GLY A 1 131 ? -2.146 1.756 12.236 1.00 92.75 131 GLY A O 1
ATOM 985 N N . LEU A 1 132 ? -3.251 3.072 10.791 1.00 92.81 132 LEU A N 1
ATOM 986 C CA . LEU A 1 132 ? -3.327 2.110 9.694 1.00 92.81 132 LEU A CA 1
ATOM 987 C C . LEU A 1 132 ? -2.734 2.754 8.442 1.00 92.81 132 LEU A C 1
ATOM 989 O O . LEU A 1 132 ? -3.184 3.804 7.996 1.00 92.81 132 LEU A O 1
ATOM 993 N N . ASN A 1 133 ? -1.732 2.113 7.866 1.00 91.75 133 ASN A N 1
ATOM 994 C CA . ASN A 1 133 ? -1.016 2.586 6.694 1.00 91.75 133 ASN A CA 1
ATOM 995 C C . ASN A 1 133 ? -1.329 1.657 5.525 1.00 91.75 133 ASN A C 1
ATOM 997 O O . ASN A 1 133 ? -0.776 0.560 5.445 1.00 91.75 133 ASN A O 1
ATOM 1001 N N . VAL A 1 134 ? -2.257 2.064 4.659 1.00 90.69 134 VAL A N 1
ATOM 1002 C CA . VAL A 1 134 ? -2.706 1.260 3.520 1.00 90.69 134 VAL A CA 1
ATOM 1003 C C . VAL A 1 134 ? -1.953 1.711 2.279 1.00 90.69 134 VAL A C 1
ATOM 1005 O O . VAL A 1 134 ? -2.148 2.813 1.772 1.00 90.69 134 VAL A O 1
ATOM 1008 N N . ARG A 1 135 ? -1.071 0.854 1.772 1.00 86.44 135 ARG A N 1
ATOM 1009 C CA . ARG A 1 135 ? -0.260 1.142 0.587 1.00 86.44 135 ARG A CA 1
ATOM 1010 C C . ARG A 1 135 ? -0.960 0.681 -0.682 1.00 86.44 135 ARG A C 1
ATOM 1012 O O . ARG A 1 135 ? -1.661 -0.329 -0.687 1.00 86.44 135 ARG A O 1
ATOM 1019 N N . GLN A 1 136 ? -0.705 1.381 -1.784 1.00 82.31 136 GLN A N 1
ATOM 1020 C CA . GLN A 1 136 ? -1.185 0.968 -3.102 1.00 82.31 136 GLN A CA 1
ATOM 1021 C C . GLN A 1 136 ? -0.576 -0.379 -3.501 1.00 82.31 136 GLN A C 1
ATOM 1023 O O . GLN A 1 136 ? 0.637 -0.585 -3.406 1.00 82.31 136 GLN A O 1
ATOM 1028 N N . ALA A 1 137 ? -1.409 -1.287 -4.010 1.00 72.62 137 ALA A N 1
ATOM 1029 C CA . ALA A 1 137 ? -0.929 -2.543 -4.566 1.00 72.62 137 ALA A CA 1
ATOM 1030 C C . ALA A 1 137 ? -0.133 -2.274 -5.857 1.00 72.62 137 ALA A C 1
ATOM 1032 O O . ALA A 1 137 ? -0.662 -1.768 -6.854 1.00 72.62 137 ALA A O 1
ATOM 1033 N N . THR A 1 138 ? 1.151 -2.645 -5.884 1.00 71.12 138 THR A N 1
ATOM 1034 C CA . THR A 1 138 ? 1.981 -2.500 -7.094 1.00 71.12 138 THR A CA 1
ATOM 1035 C C . THR A 1 138 ? 1.682 -3.621 -8.091 1.00 71.12 138 THR A C 1
ATOM 1037 O O . THR A 1 138 ? 2.428 -4.587 -8.247 1.00 71.12 138 THR A O 1
ATOM 1040 N N . THR A 1 139 ? 0.547 -3.509 -8.781 1.00 71.81 139 THR A N 1
ATOM 1041 C CA . THR A 1 139 ? 0.136 -4.482 -9.801 1.00 71.81 139 THR A CA 1
ATOM 1042 C C . THR A 1 139 ? 1.043 -4.443 -11.039 1.00 71.81 139 THR A C 1
ATOM 1044 O O . THR A 1 139 ? 1.670 -3.433 -11.365 1.00 71.81 139 THR A O 1
ATOM 1047 N N . LEU A 1 140 ? 1.079 -5.537 -11.813 1.00 74.88 140 LEU A N 1
ATOM 1048 C CA . LEU A 1 140 ? 1.778 -5.562 -13.111 1.00 74.88 140 LEU A CA 1
ATOM 1049 C C . LEU A 1 140 ? 1.302 -4.440 -14.050 1.00 74.88 140 LEU A C 1
ATOM 1051 O O . LEU A 1 140 ? 2.084 -3.916 -14.843 1.00 74.88 140 LEU A O 1
ATOM 1055 N N . ARG A 1 141 ? 0.031 -4.037 -13.931 1.00 76.88 141 ARG A N 1
ATOM 1056 C CA . ARG A 1 141 ? -0.557 -2.956 -14.720 1.00 76.88 141 ARG A CA 1
ATOM 1057 C C . ARG A 1 141 ? 0.063 -1.601 -14.386 1.00 76.88 141 ARG A C 1
ATOM 1059 O O . ARG A 1 141 ? 0.406 -0.875 -15.313 1.00 76.88 141 ARG A O 1
ATOM 1066 N N . THR A 1 142 ? 0.231 -1.260 -13.108 1.00 77.00 142 THR A N 1
ATOM 1067 C CA . THR A 1 142 ? 0.833 0.028 -12.715 1.00 77.00 142 THR A CA 1
ATOM 1068 C C . THR A 1 142 ? 2.305 0.097 -13.113 1.00 77.00 142 THR A C 1
ATOM 1070 O O . THR A 1 142 ? 2.750 1.129 -13.613 1.00 77.00 142 THR A O 1
ATOM 1073 N N . ARG A 1 143 ? 3.029 -1.030 -13.034 1.00 77.88 143 ARG A N 1
ATOM 1074 C CA . ARG A 1 143 ? 4.405 -1.154 -13.547 1.00 77.88 143 ARG A CA 1
ATOM 1075 C C . ARG A 1 143 ? 4.487 -0.902 -15.055 1.00 77.88 143 ARG A C 1
ATOM 1077 O O . ARG A 1 143 ? 5.289 -0.086 -15.501 1.00 77.88 143 ARG A O 1
ATOM 1084 N N . LEU A 1 144 ? 3.638 -1.566 -15.844 1.00 83.31 144 LEU A N 1
ATOM 1085 C CA . LEU A 1 144 ? 3.585 -1.375 -17.299 1.00 83.31 144 LEU A CA 1
ATOM 1086 C C . LEU A 1 144 ? 3.223 0.063 -17.675 1.00 83.31 144 LEU A C 1
ATOM 1088 O O . LEU A 1 144 ? 3.800 0.611 -18.614 1.00 83.31 144 LEU A O 1
ATOM 1092 N N . LEU A 1 145 ? 2.304 0.685 -16.936 1.00 85.12 145 LEU A N 1
ATOM 1093 C CA . LEU A 1 145 ? 1.907 2.071 -17.158 1.00 85.12 145 LEU A CA 1
ATOM 1094 C C . LEU A 1 145 ? 3.077 3.027 -16.885 1.00 85.12 145 LEU A C 1
ATOM 1096 O O . LEU A 1 145 ? 3.386 3.866 -17.727 1.00 85.12 145 LEU A O 1
ATOM 1100 N N . GLY A 1 146 ? 3.789 2.839 -15.769 1.00 83.50 146 GLY A N 1
ATOM 1101 C CA . GLY A 1 146 ? 4.986 3.614 -15.429 1.00 83.50 146 GLY A CA 1
ATOM 1102 C C . GLY A 1 146 ? 6.088 3.499 -16.485 1.00 83.50 146 GLY A C 1
ATOM 1103 O O . GLY A 1 146 ? 6.616 4.513 -16.942 1.00 83.50 146 GLY A O 1
ATOM 1104 N N . ILE A 1 147 ? 6.374 2.280 -16.956 1.00 85.88 147 ILE A N 1
ATOM 1105 C CA . ILE A 1 147 ? 7.334 2.049 -18.048 1.00 85.88 147 ILE A CA 1
ATOM 1106 C C . ILE A 1 147 ? 6.858 2.728 -19.336 1.00 85.88 147 ILE A C 1
ATOM 1108 O O . ILE A 1 147 ? 7.655 3.362 -20.022 1.00 85.88 147 ILE A O 1
ATOM 1112 N N . SER A 1 148 ? 5.564 2.649 -19.650 1.00 86.88 148 SER A N 1
ATOM 1113 C CA . SER A 1 148 ? 4.995 3.247 -20.864 1.00 86.88 148 SER A CA 1
ATOM 1114 C C . SER A 1 148 ? 5.092 4.774 -20.874 1.00 86.88 148 SER A C 1
ATOM 1116 O O . SER A 1 148 ? 5.279 5.353 -21.939 1.00 86.88 148 SER A O 1
ATOM 1118 N N . PHE A 1 149 ? 5.007 5.433 -19.715 1.00 88.69 149 PHE A N 1
ATOM 1119 C CA . PHE A 1 149 ? 5.179 6.885 -19.608 1.00 88.69 149 PHE A CA 1
ATOM 1120 C C . PHE A 1 149 ? 6.649 7.318 -19.586 1.00 88.69 149 PHE A C 1
ATOM 1122 O O . PHE A 1 149 ? 6.993 8.337 -20.181 1.00 88.69 149 PHE A O 1
ATOM 1129 N N . ALA A 1 150 ? 7.525 6.556 -18.927 1.00 88.75 150 ALA A N 1
ATOM 1130 C CA . ALA A 1 150 ? 8.927 6.933 -18.755 1.00 88.75 150 ALA A CA 1
ATOM 1131 C C . ALA A 1 150 ? 9.821 6.531 -19.941 1.00 88.75 150 ALA A C 1
ATOM 1133 O O . ALA A 1 150 ? 10.708 7.286 -20.334 1.00 88.75 150 ALA A O 1
ATOM 1134 N N . ALA A 1 151 ? 9.600 5.363 -20.549 1.00 89.12 151 ALA A N 1
ATOM 1135 C CA . ALA A 1 151 ? 10.502 4.837 -21.571 1.00 89.12 151 ALA A CA 1
ATOM 1136 C C . ALA A 1 151 ? 10.543 5.662 -22.874 1.00 89.12 151 ALA A C 1
ATOM 1138 O O . ALA A 1 151 ? 11.652 5.844 -23.389 1.00 89.12 151 ALA A O 1
ATOM 1139 N N . PRO A 1 152 ? 9.422 6.190 -23.419 1.00 91.12 152 PRO A N 1
ATOM 1140 C CA . PRO A 1 152 ? 9.451 6.995 -24.642 1.00 91.12 152 PRO A CA 1
ATOM 1141 C C . PRO A 1 152 ? 10.261 8.299 -24.541 1.00 91.12 152 PRO A C 1
ATOM 1143 O O . PRO A 1 152 ? 11.124 8.501 -25.401 1.00 91.12 152 PRO A O 1
ATOM 1146 N N . PRO A 1 153 ? 10.071 9.179 -23.532 1.00 91.94 153 PRO A N 1
ATOM 1147 C CA . PRO A 1 153 ? 10.867 10.402 -23.432 1.00 91.94 153 PRO A CA 1
ATOM 1148 C C . PRO A 1 153 ? 12.354 10.100 -23.199 1.00 91.94 153 PRO A C 1
ATOM 1150 O O . PRO A 1 153 ? 13.207 10.744 -23.812 1.00 91.94 153 PRO A O 1
ATOM 1153 N N . THR A 1 154 ? 12.689 9.076 -22.405 1.00 88.62 154 THR A N 1
ATOM 1154 C CA . THR A 1 154 ? 14.085 8.645 -22.226 1.00 88.62 154 THR A CA 1
ATOM 1155 C C . THR A 1 154 ? 14.688 8.119 -23.531 1.00 88.62 154 THR A C 1
ATOM 1157 O O . THR A 1 154 ? 15.815 8.481 -23.871 1.00 88.62 154 THR A O 1
ATOM 1160 N N . ALA A 1 155 ? 13.946 7.316 -24.301 1.00 90.25 155 ALA A N 1
ATOM 1161 C CA . ALA A 1 155 ? 14.393 6.815 -25.601 1.00 90.25 155 ALA A CA 1
ATOM 1162 C C . ALA A 1 155 ? 14.637 7.953 -26.594 1.00 90.25 155 ALA A C 1
ATOM 1164 O O . ALA A 1 155 ? 15.650 7.964 -27.290 1.00 90.25 155 ALA A O 1
ATOM 1165 N N . MET A 1 156 ? 13.722 8.924 -26.646 1.00 91.94 156 MET A N 1
ATOM 1166 C CA . MET A 1 156 ? 13.831 10.082 -27.528 1.00 91.94 156 MET A CA 1
ATOM 1167 C C . MET A 1 156 ? 15.093 10.890 -27.216 1.00 91.94 156 MET A C 1
ATOM 1169 O O . MET A 1 156 ? 15.869 11.196 -28.121 1.00 91.94 156 MET A O 1
ATOM 1173 N N . LEU A 1 157 ? 15.338 11.174 -25.937 1.00 91.56 157 LEU A N 1
ATOM 1174 C CA . LEU A 1 157 ? 16.511 11.917 -25.495 1.00 91.56 157 LEU A CA 1
ATOM 1175 C C . LEU A 1 157 ? 17.808 11.161 -25.820 1.00 91.56 157 LEU A C 1
ATOM 1177 O O . LEU A 1 157 ? 18.704 11.714 -26.459 1.00 91.56 157 LEU A O 1
ATOM 1181 N N . LEU A 1 158 ? 17.885 9.872 -25.475 1.00 89.69 158 LEU A N 1
ATOM 1182 C CA . LEU A 1 158 ? 19.041 9.032 -25.796 1.00 89.69 158 LEU A CA 1
ATOM 1183 C C . LEU A 1 158 ? 19.281 8.929 -27.303 1.00 89.69 158 LEU A C 1
ATOM 1185 O O . LEU A 1 158 ? 20.430 8.949 -27.739 1.00 89.69 158 LEU A O 1
ATOM 1189 N N . PHE A 1 159 ? 18.224 8.849 -28.109 1.00 89.75 159 PHE A N 1
ATOM 1190 C CA . PHE A 1 159 ? 18.339 8.775 -29.560 1.00 89.75 159 PHE A CA 1
ATOM 1191 C C . PHE A 1 159 ? 18.957 10.054 -30.126 1.00 89.75 159 PHE A C 1
ATOM 1193 O O . PHE A 1 159 ? 19.915 9.971 -30.897 1.00 89.75 159 PHE A O 1
ATOM 1200 N N . VAL A 1 160 ? 18.481 11.223 -29.687 1.00 90.25 160 VAL A N 1
ATOM 1201 C CA . VAL A 1 160 ? 19.039 12.525 -30.081 1.00 90.25 160 VAL A CA 1
ATOM 1202 C C . VAL A 1 160 ? 20.516 12.626 -29.694 1.00 90.25 160 VAL A C 1
ATOM 1204 O O . VAL A 1 160 ? 21.348 12.914 -30.554 1.00 90.25 160 VAL A O 1
ATOM 1207 N N . TYR A 1 161 ? 20.876 12.303 -28.447 1.00 89.25 161 TYR A N 1
ATOM 1208 C CA . TYR A 1 161 ? 22.278 12.316 -28.008 1.00 89.25 161 TYR A CA 1
ATOM 1209 C C . TYR A 1 161 ? 23.148 11.333 -28.793 1.00 89.25 161 TYR A C 1
ATOM 1211 O O . TYR A 1 161 ? 24.278 11.649 -29.163 1.00 89.25 161 TYR A O 1
ATOM 1219 N N . SER A 1 162 ? 22.610 10.159 -29.116 1.00 88.06 162 SER A N 1
ATOM 1220 C CA . SER A 1 162 ? 23.305 9.171 -29.931 1.00 88.06 162 SER A CA 1
ATOM 1221 C C . SER A 1 162 ? 23.671 9.759 -31.300 1.00 88.06 162 SER A C 1
ATOM 1223 O O . SER A 1 162 ? 24.804 9.590 -31.756 1.00 88.06 162 SER A O 1
ATOM 1225 N N . LEU A 1 163 ? 22.752 10.476 -31.956 1.00 87.94 163 LEU A N 1
ATOM 1226 C CA . LEU A 1 163 ? 23.007 11.089 -33.264 1.00 87.94 163 LEU A CA 1
ATOM 1227 C C . LEU A 1 163 ? 24.113 12.150 -33.228 1.00 87.94 163 LEU A C 1
ATOM 1229 O O . LEU A 1 163 ? 24.853 12.257 -34.205 1.00 87.94 163 LEU A O 1
ATOM 1233 N N . ILE A 1 164 ? 24.243 12.880 -32.116 1.00 88.44 164 ILE A N 1
ATOM 1234 C CA . ILE A 1 164 ? 25.310 13.869 -31.912 1.00 88.44 164 ILE A CA 1
ATOM 1235 C C . ILE A 1 164 ? 26.672 13.174 -31.793 1.00 88.44 164 ILE A C 1
ATOM 1237 O O . ILE A 1 164 ? 27.624 13.573 -32.458 1.00 88.44 164 ILE A O 1
ATOM 1241 N N . VAL A 1 165 ? 26.768 12.115 -30.981 1.00 87.88 165 VAL A N 1
ATOM 1242 C CA . VAL A 1 165 ? 28.047 11.430 -30.713 1.00 87.88 165 VAL A CA 1
ATOM 1243 C C . VAL A 1 165 ? 28.489 10.553 -31.889 1.00 87.88 165 VAL A C 1
ATOM 1245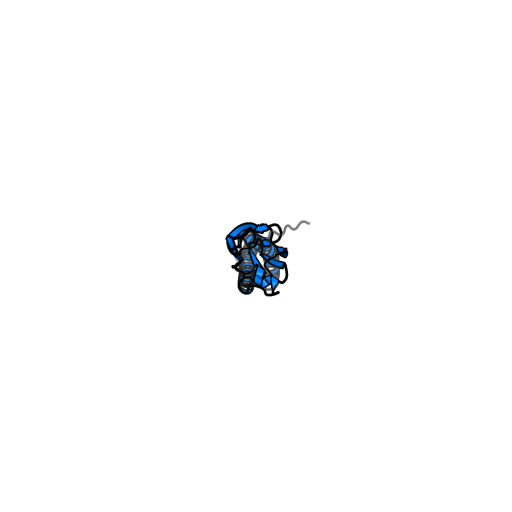 O O . VAL A 1 165 ? 29.662 10.541 -32.255 1.00 87.88 165 VAL A O 1
ATOM 1248 N N . PHE A 1 166 ? 27.558 9.826 -32.511 1.00 83.75 166 PHE A N 1
ATOM 1249 C CA . PHE A 1 166 ? 27.850 8.951 -33.647 1.00 83.75 166 PHE A CA 1
ATOM 1250 C C . PHE A 1 166 ? 26.912 9.270 -34.819 1.00 83.75 166 PHE A C 1
ATOM 1252 O O . PHE A 1 166 ? 25.836 8.670 -34.915 1.00 83.75 166 PHE A O 1
ATOM 1259 N N . PRO A 1 167 ? 27.275 10.182 -35.735 1.00 80.50 167 PRO A N 1
ATOM 1260 C CA . PRO A 1 167 ? 26.427 10.521 -36.874 1.00 80.50 167 PRO A CA 1
ATOM 1261 C C . PRO A 1 167 ? 26.281 9.336 -37.842 1.00 80.50 167 PRO A C 1
ATOM 1263 O O . PRO A 1 167 ? 27.220 8.570 -38.084 1.00 80.50 167 PRO A O 1
ATOM 1266 N N . VAL A 1 168 ? 25.089 9.169 -38.425 1.00 77.75 168 VAL A N 1
ATOM 1267 C CA . VAL A 1 168 ? 24.822 8.088 -39.388 1.00 77.75 168 VAL A CA 1
ATOM 1268 C C . VAL A 1 168 ? 25.525 8.401 -40.708 1.00 77.75 168 VAL A C 1
ATOM 1270 O O . VAL A 1 168 ? 25.144 9.315 -41.436 1.00 77.75 168 VAL A O 1
ATOM 1273 N N . LYS A 1 169 ? 26.553 7.616 -41.040 1.00 78.19 169 LYS A N 1
ATOM 1274 C CA . LYS A 1 169 ? 27.286 7.747 -42.307 1.00 78.19 169 LYS A CA 1
ATOM 1275 C C . LYS A 1 169 ? 26.399 7.330 -43.484 1.00 78.19 169 LYS A C 1
ATOM 1277 O O . LYS A 1 169 ? 25.808 6.242 -43.468 1.00 78.19 169 LYS A O 1
ATOM 1282 N N . GLN A 1 170 ? 26.341 8.166 -44.521 1.00 70.88 170 GLN A N 1
ATOM 1283 C CA . GLN A 1 170 ? 25.660 7.811 -45.765 1.00 70.88 170 GLN A CA 1
ATOM 1284 C C . GLN A 1 170 ? 26.421 6.690 -46.491 1.00 70.88 170 GLN A C 1
ATOM 1286 O O . GLN A 1 170 ? 27.655 6.665 -46.460 1.00 70.88 170 GLN A O 1
ATOM 1291 N N . PRO A 1 171 ? 25.719 5.723 -47.109 1.00 61.94 171 PRO A N 1
ATOM 1292 C CA . PRO A 1 171 ? 26.377 4.727 -47.940 1.00 61.94 171 PRO A CA 1
ATOM 1293 C C . PRO A 1 171 ? 27.083 5.437 -49.103 1.00 61.94 171 PRO A C 1
ATOM 1295 O O . PRO A 1 171 ? 26.456 6.208 -49.823 1.00 61.94 171 PRO A O 1
ATOM 1298 N N . LYS A 1 172 ? 28.390 5.188 -49.274 1.00 62.94 172 LYS A N 1
ATOM 1299 C CA . LYS A 1 172 ? 29.127 5.616 -50.469 1.00 62.94 172 LYS A CA 1
ATOM 1300 C C . LYS A 1 172 ? 28.430 4.988 -51.675 1.00 62.94 172 LYS A C 1
ATOM 1302 O O . LYS A 1 172 ? 28.420 3.765 -51.798 1.00 62.94 172 LYS A O 1
ATOM 1307 N N . ASN A 1 173 ? 27.841 5.808 -52.541 1.00 58.62 173 ASN A N 1
ATOM 1308 C CA . ASN A 1 173 ? 27.512 5.366 -53.888 1.00 58.62 173 ASN A CA 1
ATOM 1309 C C . ASN A 1 173 ? 28.849 5.039 -54.556 1.00 58.62 173 ASN A C 1
ATOM 1311 O O . ASN A 1 173 ? 29.664 5.938 -54.763 1.00 58.62 173 ASN A O 1
ATOM 1315 N N . SER A 1 174 ? 29.112 3.760 -54.816 1.00 52.41 174 SER A N 1
ATOM 1316 C CA . SER A 1 174 ? 30.212 3.359 -55.686 1.00 52.41 174 SER A CA 1
ATOM 1317 C C . SER A 1 174 ? 29.961 4.014 -57.041 1.00 52.41 174 SER A C 1
ATOM 1319 O O . SER A 1 174 ? 29.004 3.657 -57.726 1.00 52.41 174 SER A O 1
ATOM 1321 N N . ALA A 1 175 ? 30.755 5.031 -57.380 1.00 49.22 175 ALA A N 1
ATOM 1322 C CA . ALA A 1 175 ? 30.751 5.602 -58.718 1.00 49.22 175 ALA A CA 1
ATOM 1323 C C . ALA A 1 175 ? 31.035 4.470 -59.723 1.00 49.22 175 ALA A C 1
ATOM 1325 O O . ALA A 1 175 ? 31.878 3.614 -59.428 1.00 49.22 175 ALA A O 1
ATOM 1326 N N . PRO A 1 176 ? 30.325 4.410 -60.863 1.00 50.56 176 PRO A N 1
ATOM 1327 C CA . PRO A 1 176 ? 30.593 3.396 -61.864 1.00 50.56 176 PRO A CA 1
ATOM 1328 C C . PRO A 1 176 ? 32.007 3.610 -62.403 1.00 50.56 176 PRO A C 1
ATOM 1330 O O . PRO A 1 176 ? 32.361 4.679 -62.894 1.00 50.56 176 PRO A O 1
ATOM 1333 N N . ASN A 1 177 ? 32.814 2.569 -62.248 1.00 57.88 177 ASN A N 1
ATOM 1334 C CA . ASN A 1 177 ? 34.095 2.411 -62.906 1.00 57.88 177 ASN A CA 1
ATOM 1335 C C . ASN A 1 177 ? 33.843 2.382 -64.422 1.00 57.88 177 ASN A C 1
ATOM 1337 O O . ASN A 1 177 ? 33.024 1.580 -64.869 1.00 57.88 177 ASN A O 1
ATOM 1341 N N . GLY A 1 178 ? 34.546 3.207 -65.197 1.00 52.19 178 GLY A N 1
ATOM 1342 C CA . GLY A 1 178 ? 34.622 3.034 -66.648 1.00 52.19 178 GLY A CA 1
ATOM 1343 C C . GLY A 1 178 ? 34.374 4.296 -67.461 1.00 52.19 178 GLY A C 1
ATOM 1344 O O . GLY A 1 178 ? 33.265 4.523 -67.925 1.00 52.19 178 GLY A O 1
ATOM 1345 N N . LEU A 1 179 ? 35.447 5.039 -67.726 1.00 49.75 179 LEU A N 1
ATOM 1346 C CA . LEU A 1 179 ? 35.679 5.599 -69.055 1.00 49.75 179 LEU A CA 1
ATOM 1347 C C . LEU A 1 179 ? 37.127 5.284 -69.433 1.00 49.75 179 LEU A C 1
ATOM 1349 O O . LEU A 1 179 ? 38.062 6.012 -69.119 1.00 49.75 179 LEU A O 1
ATOM 1353 N N . THR A 1 180 ? 37.298 4.124 -70.062 1.00 52.22 180 THR A N 1
ATOM 1354 C CA . THR A 1 180 ? 38.350 3.917 -71.051 1.00 52.22 180 THR A CA 1
ATOM 1355 C C . THR A 1 180 ? 38.059 4.863 -72.216 1.00 52.22 180 THR A C 1
ATOM 1357 O O . THR A 1 180 ? 37.200 4.557 -73.041 1.00 52.22 180 THR A O 1
ATOM 1360 N N . GLU A 1 181 ? 38.736 6.007 -72.287 1.00 48.81 181 GLU A N 1
ATOM 1361 C CA . GLU A 1 181 ? 38.909 6.708 -73.561 1.00 48.81 181 GLU A CA 1
ATOM 1362 C C . GLU A 1 181 ? 40.162 6.162 -74.244 1.00 48.81 181 GLU A C 1
ATOM 1364 O O . GLU A 1 181 ? 41.300 6.473 -73.901 1.00 48.81 181 GLU A O 1
ATOM 1369 N N . THR A 1 182 ? 39.917 5.268 -75.194 1.00 48.03 182 THR A N 1
ATOM 1370 C CA . THR A 1 182 ? 40.800 4.962 -76.315 1.00 48.03 182 THR A CA 1
ATOM 1371 C C . THR A 1 182 ? 40.543 5.973 -77.433 1.00 48.03 182 THR A C 1
ATOM 1373 O O . THR A 1 182 ? 39.396 6.086 -77.863 1.00 48.03 182 THR A O 1
ATOM 1376 N N . GLY A 1 183 ? 41.592 6.594 -77.979 1.00 45.66 183 GLY A N 1
ATOM 1377 C CA . GLY A 1 183 ? 41.594 7.089 -79.363 1.00 45.66 183 GLY A CA 1
ATOM 1378 C C . GLY A 1 183 ? 42.053 8.535 -79.555 1.00 45.66 183 GLY A C 1
ATOM 1379 O O . GLY A 1 183 ? 41.374 9.458 -79.116 1.00 45.66 183 GLY A O 1
ATOM 1380 N N . GLY A 1 184 ? 43.160 8.707 -80.286 1.00 37.91 184 GLY A N 1
ATOM 1381 C CA . GLY A 1 184 ? 43.645 9.983 -80.817 1.00 37.91 184 GLY A CA 1
ATOM 1382 C C . GLY A 1 184 ? 45.146 9.987 -81.020 1.00 37.91 184 GLY A C 1
ATOM 1383 O O . GLY A 1 184 ? 45.801 10.766 -80.300 1.00 37.91 184 GLY A O 1
#

Secondary structure (DSSP, 8-state):
--------HHHHHHHHHHHHHHHHHHHHHHHHHHHHHHHHTT---S----EEEEEE-TTHHHHHHTT---TTS-SEEEEETT-EEEEEE-SSS-EEETTEEE-TT-EEEEE--S-SEEEEEBSSSTTSEEEEEEEPP--HHHHHHHHHHHHHHHHHHHHHHHHHHS--PPP---PPP-------

pLDDT: mean 82.49, std 13.62, range [37.91, 95.75]

Radius of gyration: 32.57 Å; chains: 1; bounding box: 62×37×115 Å

Foldseek 3Di:
DDPPPPDDPVLVVVLVVLLVVLLVVLLVVLLVVVVVVCVVVVDPLQDDAEEDEDEQAECLLVCLVVLHAPPSGDQEDEEEAFHKYKYAACYPQWKDWAPDTAHHRGIDMDTRNDQDWDWTQISRGNVRTHIYGYHYRPDPVVVVVSSVVRSVVSSVVVSVVCCVVDPRDDPPPPDDDDDPDDDD